Protein AF-D1ALM3-F1 (afdb_monomer)

pLDDT: mean 71.31, std 14.6, range [43.59, 89.19]

InterPro domains:
  IPR046146 Protein of unknown function DUF6148 [PF19645] (8-74)

Mean predicted aligned error: 12.17 Å

Solvent-accessible surface area (backbone atoms only — not comparable to full-atom values): 4617 Å² total; per-residue (Å²): 133,84,63,54,59,68,56,32,50,56,52,42,50,55,47,51,54,48,49,50,52,50,59,60,46,54,78,71,61,88,76,86,78,84,66,68,68,59,51,58,57,48,49,53,51,50,43,54,49,36,51,52,50,34,49,50,43,68,49,73,73,70,73,81,76,79,78,81,82,71,86,76,89,127

Foldseek 3Di:
DQDALVVLVVQLVVLVVVLVVLVVCVVVDPDDDDPNPVVNVVSVVSNVVSVVSSVCNVVVPPDPPPPPDDPDDD

Radius of gyration: 20.73 Å; Cα contacts (8 Å, |Δi|>4): 31; chains: 1; bounding box: 53×36×49 Å

Structure (mmCIF, N/CA/C/O backbone):
data_AF-D1ALM3-F1
#
_entry.id   AF-D1ALM3-F1
#
loop_
_atom_site.group_PDB
_atom_site.id
_atom_site.type_symbol
_atom_site.label_atom_id
_atom_site.label_alt_id
_atom_site.label_comp_id
_atom_site.label_asym_id
_atom_site.label_entity_id
_atom_site.label_seq_id
_atom_site.pdbx_PDB_ins_code
_atom_site.Cartn_x
_atom_site.Cartn_y
_atom_site.Cartn_z
_atom_site.occupancy
_atom_site.B_iso_or_equiv
_atom_site.auth_seq_id
_atom_site.auth_comp_id
_atom_site.auth_asym_id
_atom_site.auth_atom_id
_atom_site.pdbx_PDB_model_num
ATOM 1 N N . MET A 1 1 ? 15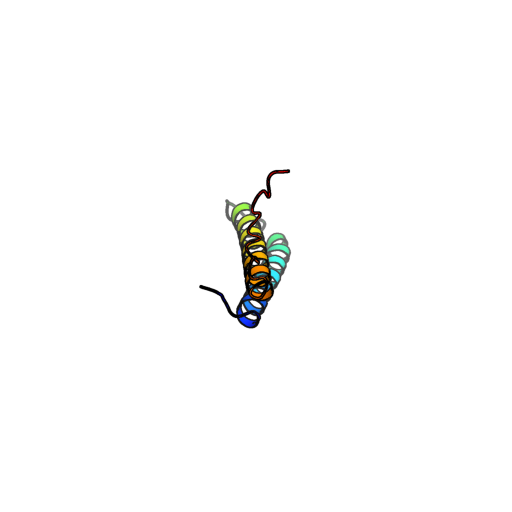.569 -7.590 -11.526 1.00 51.66 1 MET A N 1
ATOM 2 C CA . MET A 1 1 ? 14.441 -8.048 -12.364 1.00 51.66 1 MET A CA 1
ATOM 3 C C . MET A 1 1 ? 13.497 -6.875 -12.512 1.00 51.66 1 MET A C 1
ATOM 5 O O . MET A 1 1 ? 13.182 -6.280 -11.497 1.00 51.66 1 MET A O 1
ATOM 9 N N . VAL A 1 2 ? 13.119 -6.495 -13.732 1.00 60.38 2 VAL A N 1
ATOM 10 C CA . VAL A 1 2 ? 12.094 -5.460 -13.939 1.00 60.38 2 VAL A CA 1
ATOM 11 C C . VAL A 1 2 ? 10.743 -6.165 -13.911 1.00 60.38 2 VAL A C 1
ATOM 13 O O . VAL A 1 2 ? 10.501 -7.053 -14.726 1.00 60.38 2 VAL A O 1
ATOM 16 N N . HIS A 1 3 ? 9.896 -5.828 -12.944 1.00 70.50 3 HIS A N 1
ATOM 17 C CA . HIS A 1 3 ? 8.530 -6.338 -12.890 1.00 70.50 3 HIS A CA 1
ATOM 18 C C . HIS A 1 3 ? 7.653 -5.618 -13.926 1.00 70.50 3 HIS A C 1
ATOM 20 O O . HIS A 1 3 ? 7.861 -4.440 -14.219 1.00 70.50 3 HIS A O 1
ATOM 26 N N . SER A 1 4 ? 6.667 -6.322 -14.492 1.00 81.56 4 SER A N 1
ATOM 27 C CA . SER A 1 4 ? 5.687 -5.692 -15.386 1.00 81.56 4 SER A CA 1
ATOM 28 C C . SER A 1 4 ? 4.878 -4.639 -14.623 1.00 81.56 4 SER A C 1
ATOM 30 O O . SER A 1 4 ? 4.497 -4.862 -13.472 1.00 81.56 4 SER A O 1
ATOM 32 N N . ILE A 1 5 ? 4.572 -3.511 -15.269 1.00 83.50 5 ILE A N 1
ATOM 33 C CA . ILE A 1 5 ? 3.808 -2.403 -14.671 1.00 83.50 5 ILE A CA 1
ATOM 34 C C . ILE A 1 5 ? 2.460 -2.900 -14.125 1.00 83.50 5 ILE A C 1
ATOM 36 O O . ILE A 1 5 ? 2.039 -2.484 -13.047 1.00 83.50 5 ILE A O 1
ATOM 40 N N . GLU A 1 6 ? 1.799 -3.817 -14.835 1.00 84.94 6 GLU A N 1
ATOM 41 C CA . GLU A 1 6 ? 0.532 -4.414 -14.393 1.00 8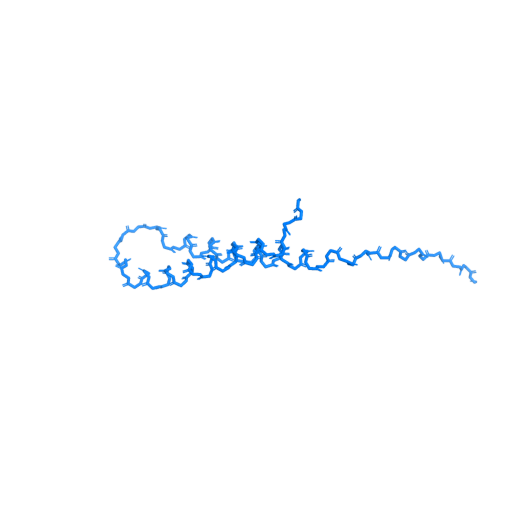4.94 6 GLU A CA 1
ATOM 42 C C . GLU A 1 6 ? 0.686 -5.242 -13.117 1.00 84.94 6 GLU A C 1
ATOM 44 O O . GLU A 1 6 ? -0.179 -5.211 -12.243 1.00 84.94 6 GLU A O 1
ATOM 49 N N . PHE A 1 7 ? 1.808 -5.949 -12.978 1.00 85.56 7 PHE A N 1
ATOM 50 C CA . PHE A 1 7 ? 2.097 -6.742 -11.790 1.00 85.56 7 PHE A CA 1
ATOM 51 C C . PHE A 1 7 ? 2.338 -5.846 -10.571 1.00 85.56 7 PHE A C 1
ATOM 53 O O . PHE A 1 7 ? 1.776 -6.105 -9.508 1.00 85.56 7 PHE A O 1
ATOM 60 N N . CYS A 1 8 ? 3.104 -4.761 -10.732 1.00 84.88 8 CYS A N 1
ATOM 61 C CA . CYS A 1 8 ? 3.322 -3.789 -9.658 1.00 84.88 8 CYS A CA 1
ATOM 62 C C . CYS A 1 8 ? 2.014 -3.117 -9.227 1.00 84.88 8 CYS A C 1
ATOM 64 O O . CYS A 1 8 ? 1.766 -2.998 -8.032 1.00 84.88 8 CYS A O 1
ATOM 66 N N . LYS A 1 9 ? 1.146 -2.740 -10.179 1.00 86.06 9 LYS A N 1
ATOM 67 C CA . LYS A 1 9 ? -0.177 -2.168 -9.876 1.00 86.06 9 LYS A CA 1
ATOM 68 C C . LYS A 1 9 ? -1.054 -3.135 -9.084 1.00 86.06 9 LYS A C 1
ATOM 70 O O . LY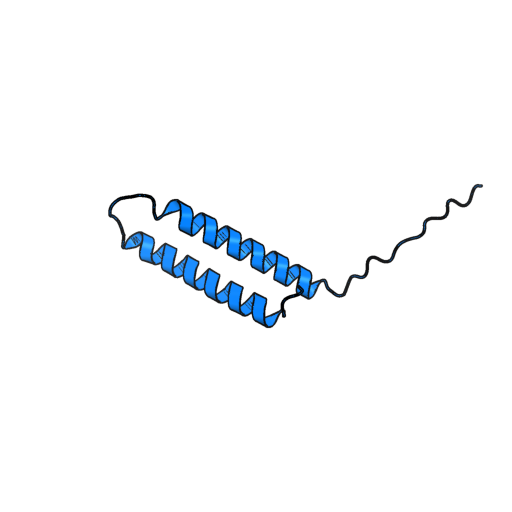S A 1 9 ? -1.580 -2.749 -8.051 1.00 86.06 9 LYS A O 1
ATOM 75 N N . ARG A 1 10 ? -1.163 -4.392 -9.530 1.00 89.19 10 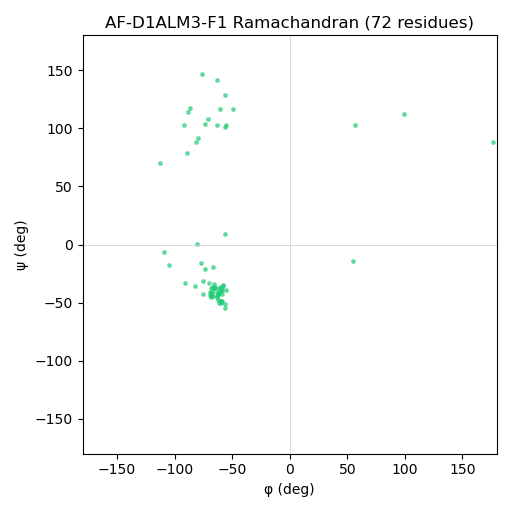ARG A N 1
ATOM 76 C CA . ARG A 1 10 ? -1.943 -5.429 -8.830 1.00 89.19 10 ARG A CA 1
ATOM 77 C C . ARG A 1 10 ? -1.437 -5.689 -7.415 1.00 89.19 10 ARG A C 1
ATOM 79 O O . ARG A 1 10 ? -2.229 -5.909 -6.509 1.00 89.19 10 ARG A O 1
ATOM 86 N N . ARG A 1 11 ? -0.116 -5.687 -7.219 1.00 86.69 11 ARG A N 1
ATOM 87 C CA . ARG A 1 11 ? 0.470 -5.828 -5.882 1.00 86.69 11 ARG A CA 1
ATOM 88 C C . ARG A 1 11 ? 0.159 -4.622 -5.009 1.00 86.69 11 ARG A C 1
ATOM 90 O O . ARG A 1 11 ? -0.199 -4.817 -3.858 1.00 86.69 11 ARG A O 1
ATOM 97 N N . LEU A 1 12 ? 0.289 -3.413 -5.544 1.00 88.12 12 LEU A N 1
ATOM 98 C CA . LEU A 1 12 ? 0.023 -2.181 -4.810 1.00 88.12 12 LEU A CA 1
ATOM 99 C C . LEU A 1 12 ? -1.442 -2.079 -4.359 1.00 88.12 12 LEU A C 1
ATOM 101 O O . LEU A 1 12 ? -1.683 -1.768 -3.201 1.00 88.12 12 LEU A O 1
ATOM 105 N N . ASP A 1 13 ? -2.382 -2.430 -5.235 1.00 88.88 13 ASP A N 1
ATOM 106 C CA . ASP A 1 13 ? -3.821 -2.503 -4.942 1.00 88.88 13 ASP A CA 1
ATOM 107 C C . ASP A 1 13 ? -4.117 -3.445 -3.760 1.00 88.88 13 ASP A C 1
ATOM 109 O O . ASP A 1 13 ? -4.653 -3.024 -2.739 1.00 88.88 13 ASP A O 1
ATOM 113 N N . MET A 1 14 ? -3.586 -4.671 -3.817 1.00 86.56 14 MET A N 1
ATOM 114 C CA . MET A 1 14 ? -3.695 -5.655 -2.733 1.00 86.56 14 MET A CA 1
ATOM 115 C C . MET A 1 14 ? -3.112 -5.156 -1.397 1.00 86.56 14 MET A C 1
ATOM 117 O O . MET A 1 14 ? -3.626 -5.491 -0.330 1.00 86.56 14 MET A O 1
ATOM 121 N N . TRP A 1 15 ? -2.0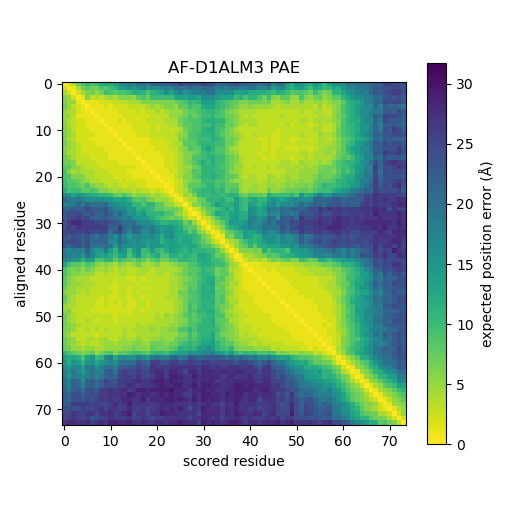22 -4.378 -1.422 1.00 85.56 15 TRP A N 1
ATOM 122 C CA . TRP A 1 15 ? -1.434 -3.804 -0.204 1.00 85.56 15 TRP A CA 1
ATOM 123 C C . TRP A 1 15 ? -2.242 -2.624 0.351 1.00 85.56 15 TRP A C 1
ATOM 125 O O . TRP A 1 15 ? -2.266 -2.455 1.569 1.00 85.56 15 TRP A O 1
ATOM 135 N N . LEU A 1 16 ? -2.909 -1.842 -0.503 1.00 85.56 16 LEU A N 1
ATOM 136 C CA . LEU A 1 16 ? -3.827 -0.778 -0.083 1.00 85.56 16 LEU A CA 1
ATOM 137 C C . LEU A 1 16 ? -5.087 -1.360 0.565 1.00 85.56 16 LEU A C 1
ATOM 139 O O . LEU A 1 16 ? -5.454 -0.936 1.658 1.00 85.56 16 LEU A O 1
ATOM 143 N N . GLU A 1 17 ? -5.683 -2.393 -0.035 1.00 85.06 17 GLU A N 1
ATOM 144 C CA . GLU A 1 17 ? -6.807 -3.126 0.566 1.00 85.06 17 GLU A CA 1
ATOM 145 C C . GLU A 1 17 ? -6.421 -3.735 1.923 1.00 85.06 17 GLU A C 1
ATOM 147 O O . GLU A 1 17 ? -7.194 -3.704 2.881 1.00 85.06 17 GLU A O 1
ATOM 152 N N . ALA A 1 18 ? -5.196 -4.260 2.038 1.00 83.31 18 ALA A N 1
ATOM 153 C CA . ALA A 1 18 ? -4.684 -4.773 3.302 1.00 83.31 18 ALA A CA 1
ATOM 154 C C . ALA A 1 18 ? -4.483 -3.665 4.352 1.00 83.31 18 ALA A C 1
ATOM 156 O O . ALA A 1 18 ? -4.741 -3.915 5.530 1.00 83.31 18 ALA A O 1
ATOM 157 N N . GLU A 1 19 ? -4.039 -2.462 3.962 1.00 83.25 19 GLU A N 1
ATOM 158 C CA . GLU A 1 19 ? -3.950 -1.302 4.865 1.00 83.25 19 GLU A CA 1
ATOM 159 C C . GLU A 1 19 ? -5.339 -0.893 5.367 1.00 83.25 19 GLU A C 1
ATOM 161 O O . GLU A 1 19 ? -5.511 -0.698 6.571 1.00 83.25 19 GLU A O 1
ATOM 166 N N . GLU A 1 20 ? -6.331 -0.833 4.475 1.00 82.62 20 GLU A N 1
ATOM 167 C CA . GLU A 1 20 ? -7.720 -0.520 4.817 1.00 82.62 20 GLU A CA 1
ATOM 168 C C . GLU A 1 20 ? -8.293 -1.566 5.778 1.00 82.62 20 GLU A C 1
ATOM 170 O O . GLU A 1 20 ? -8.749 -1.225 6.869 1.00 82.62 20 GLU A O 1
ATOM 175 N N . ALA A 1 21 ? -8.156 -2.853 5.453 1.00 81.69 21 ALA A N 1
ATOM 176 C CA . ALA A 1 21 ? -8.595 -3.940 6.318 1.00 81.69 21 ALA A CA 1
ATOM 177 C C . ALA A 1 21 ? -7.873 -3.934 7.676 1.00 81.69 21 ALA A C 1
ATOM 179 O O . ALA A 1 21 ? -8.490 -4.229 8.699 1.00 81.69 21 ALA A O 1
ATOM 180 N N . LEU A 1 22 ? -6.583 -3.583 7.735 1.00 75.69 22 LEU A N 1
ATOM 181 C CA . LEU A 1 22 ? -5.833 -3.407 8.987 1.00 75.69 22 LEU A CA 1
ATOM 182 C C . LEU A 1 22 ? -6.309 -2.194 9.792 1.00 75.69 22 LEU A C 1
ATOM 184 O O . LEU A 1 22 ? -6.358 -2.264 11.020 1.00 75.69 22 LEU A O 1
ATOM 188 N N . ALA A 1 23 ? -6.663 -1.093 9.135 1.00 72.56 23 ALA A N 1
ATOM 189 C CA . ALA A 1 23 ? -7.223 0.089 9.779 1.00 72.56 23 ALA A CA 1
ATOM 190 C C . ALA A 1 23 ? -8.628 -0.194 10.339 1.00 72.56 23 ALA A C 1
ATOM 192 O O . ALA A 1 23 ? -8.913 0.140 11.489 1.00 72.56 23 ALA A O 1
ATOM 193 N N . THR A 1 24 ? -9.476 -0.892 9.582 1.00 73.44 24 THR A N 1
ATOM 194 C CA . THR A 1 24 ? -10.815 -1.308 10.019 1.00 73.44 24 THR A CA 1
ATOM 195 C C 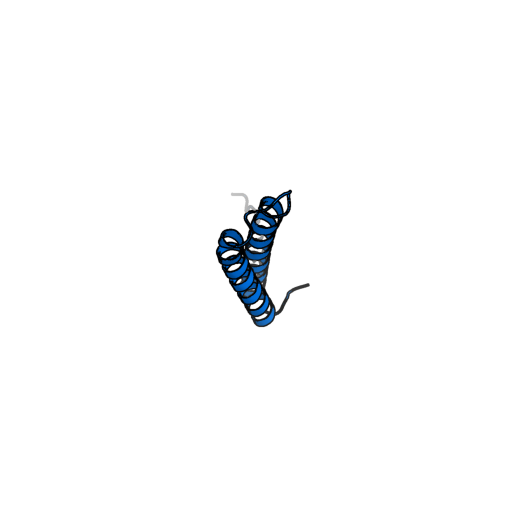. THR A 1 24 ? -10.745 -2.380 11.110 1.00 73.44 24 THR A C 1
ATOM 197 O O . THR A 1 24 ? -11.441 -2.290 12.120 1.00 73.44 24 THR A O 1
ATOM 200 N N . SER A 1 25 ? -9.864 -3.376 10.967 1.00 61.94 25 SER A N 1
ATOM 201 C CA . SER A 1 25 ? -9.674 -4.446 11.962 1.00 61.94 25 SER A CA 1
ATOM 202 C C . SER A 1 25 ? -8.943 -3.991 13.227 1.00 61.94 25 SER A C 1
ATOM 204 O O . SER A 1 25 ? -9.125 -4.613 14.276 1.00 61.94 25 SER A O 1
ATOM 206 N N . GLN A 1 26 ? -8.191 -2.883 13.186 1.00 56.59 26 GLN A N 1
ATOM 207 C CA . GLN A 1 26 ? -7.669 -2.218 14.387 1.00 56.59 26 GLN A CA 1
ATOM 208 C C . GLN A 1 26 ? -8.792 -1.801 15.339 1.00 56.59 26 GLN A C 1
ATOM 210 O O . GLN A 1 26 ? -8.627 -1.919 16.550 1.00 56.59 26 GLN A O 1
ATOM 215 N N . SER A 1 27 ? -9.952 -1.397 14.809 1.00 54.50 27 SER A N 1
ATOM 216 C CA . SER A 1 27 ? -11.129 -1.107 15.634 1.00 54.50 27 SER A CA 1
ATOM 217 C C . SER A 1 27 ? -11.695 -2.356 16.322 1.00 54.50 27 SER A C 1
ATOM 219 O O . SER A 1 27 ? -12.443 -2.226 17.288 1.00 54.50 27 SER A O 1
ATOM 221 N N . TYR A 1 28 ? -11.365 -3.556 15.832 1.00 43.59 28 TYR A N 1
ATOM 222 C CA . TYR A 1 28 ? -11.969 -4.818 16.263 1.00 43.59 28 TYR A CA 1
ATOM 223 C C . TYR A 1 28 ? -11.069 -5.664 17.182 1.00 43.59 28 TYR A C 1
ATOM 225 O O . 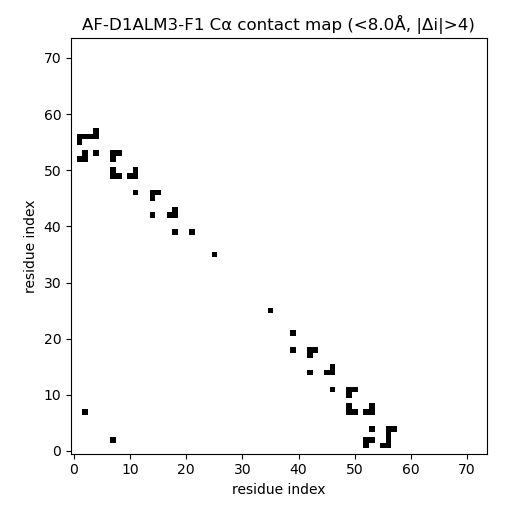TYR A 1 28 ? -11.564 -6.536 17.891 1.00 43.59 28 TYR A O 1
ATOM 233 N N . LYS A 1 29 ? -9.750 -5.417 17.230 1.00 48.12 29 LYS A N 1
ATOM 234 C CA . LYS A 1 29 ? -8.815 -6.145 18.112 1.00 48.12 29 LYS A CA 1
ATOM 235 C C . LYS A 1 29 ? -8.222 -5.256 19.206 1.00 48.12 29 LYS A C 1
ATOM 237 O O . LYS A 1 29 ? -7.024 -4.988 19.239 1.00 48.12 29 LYS A O 1
ATOM 242 N N . MET A 1 30 ? -9.060 -4.870 20.161 1.00 53.44 30 MET A N 1
ATOM 243 C CA . MET A 1 30 ? -8.607 -4.436 21.484 1.00 53.44 30 MET A CA 1
ATOM 244 C C . MET A 1 30 ? -8.339 -5.692 22.335 1.00 53.44 30 MET A C 1
ATOM 246 O O . MET A 1 30 ? -9.242 -6.196 22.996 1.00 53.44 30 MET A O 1
ATOM 250 N N . GLY A 1 31 ? -7.124 -6.255 22.281 1.00 50.62 31 GLY A N 1
ATOM 251 C CA . GLY A 1 31 ? -6.798 -7.443 23.086 1.00 50.62 31 GLY A CA 1
ATOM 252 C C . GLY A 1 31 ? -5.406 -8.044 22.884 1.00 50.62 31 GLY A C 1
ATOM 253 O O . GLY A 1 31 ? -5.240 -8.971 22.102 1.00 50.62 31 GLY A O 1
ATOM 254 N N . THR A 1 32 ? -4.449 -7.524 23.660 1.00 56.88 32 THR A N 1
ATOM 255 C CA . THR A 1 32 ? -3.169 -8.117 24.111 1.00 56.88 32 THR A CA 1
ATOM 256 C C . THR A 1 32 ? -2.142 -8.639 23.087 1.00 56.88 32 THR A C 1
ATOM 258 O O . THR A 1 32 ? -2.170 -9.792 22.676 1.00 56.88 32 THR A O 1
ATOM 261 N N . GLN A 1 33 ? -1.115 -7.793 22.916 1.00 55.88 33 GLN A N 1
ATOM 262 C CA . GLN A 1 33 ? 0.313 -8.074 22.671 1.00 55.88 33 GLN A CA 1
ATOM 263 C C . GLN A 1 33 ? 0.835 -7.987 21.218 1.00 55.88 33 GLN A C 1
ATOM 265 O O . GLN A 1 33 ? 0.493 -8.767 20.337 1.00 55.88 33 GLN A O 1
ATOM 270 N N . GLU A 1 34 ? 1.692 -6.973 21.021 1.00 52.81 34 GLU A N 1
ATOM 271 C CA . GLU A 1 34 ? 2.745 -6.745 20.004 1.00 52.81 34 GLU A CA 1
ATOM 272 C C . GLU A 1 34 ? 2.418 -6.798 18.494 1.00 52.81 34 GLU A C 1
ATOM 274 O O . GLU A 1 34 ? 3.185 -6.262 17.690 1.00 52.81 34 GLU A O 1
ATOM 279 N N . LEU A 1 35 ? 1.264 -7.324 18.074 1.00 52.81 35 LEU A N 1
ATOM 280 C CA . LEU A 1 35 ? 0.967 -7.573 16.657 1.00 52.81 35 LEU A CA 1
ATOM 281 C C . LEU A 1 35 ? 0.586 -6.326 15.826 1.00 52.81 35 LEU A C 1
ATOM 283 O O . LEU A 1 35 ? 0.601 -6.382 14.597 1.00 52.81 35 LEU A O 1
ATOM 287 N N . THR A 1 36 ? 0.228 -5.194 16.436 1.00 56.75 36 THR A N 1
ATOM 288 C CA . THR A 1 36 ? -0.421 -4.073 15.719 1.00 56.75 36 THR A CA 1
ATOM 289 C C . THR A 1 36 ? 0.535 -3.029 15.141 1.00 56.75 36 THR A C 1
ATOM 291 O O . THR A 1 36 ? 0.275 -2.499 14.062 1.00 56.75 36 THR A O 1
ATOM 294 N N . ARG A 1 37 ? 1.675 -2.742 15.784 1.00 53.66 37 ARG A N 1
ATOM 295 C CA . ARG A 1 37 ? 2.585 -1.676 15.309 1.00 53.66 37 ARG A CA 1
ATOM 296 C C . ARG A 1 37 ? 3.511 -2.132 14.180 1.00 53.66 37 ARG A C 1
ATOM 298 O O . ARG A 1 37 ? 3.807 -1.354 13.272 1.00 53.66 37 ARG A O 1
ATOM 305 N N . VAL A 1 38 ? 3.955 -3.390 14.219 1.00 58.50 38 VAL A N 1
ATOM 306 C CA . VAL A 1 38 ? 4.874 -3.944 13.213 1.00 58.50 38 VAL A CA 1
ATOM 307 C C . VAL A 1 38 ? 4.173 -4.082 11.859 1.00 58.50 38 VAL A C 1
ATOM 309 O O . VAL A 1 38 ? 4.723 -3.622 10.861 1.00 58.50 38 VAL A O 1
ATOM 312 N N . ASN A 1 39 ? 2.937 -4.591 11.824 1.00 72.06 39 ASN A N 1
ATOM 313 C CA . ASN A 1 39 ? 2.192 -4.818 10.579 1.00 72.06 39 ASN A CA 1
ATOM 314 C C . ASN A 1 39 ? 1.961 -3.534 9.768 1.00 72.06 39 ASN A C 1
ATOM 316 O O . ASN A 1 39 ? 2.320 -3.488 8.596 1.00 72.06 39 ASN A O 1
ATOM 320 N N . LEU A 1 40 ? 1.460 -2.457 10.383 1.00 76.44 40 LEU A N 1
ATOM 321 C CA . LEU A 1 40 ? 1.172 -1.215 9.650 1.00 76.44 40 LEU A CA 1
ATOM 322 C C . LEU A 1 40 ? 2.448 -0.551 9.109 1.00 76.44 40 LEU A C 1
ATOM 324 O O . LEU A 1 40 ? 2.484 -0.041 7.989 1.00 76.44 40 LEU A O 1
ATOM 328 N N . SER A 1 41 ? 3.535 -0.617 9.886 1.00 81.56 41 SER A N 1
ATOM 329 C CA . SER A 1 41 ? 4.847 -0.139 9.443 1.00 81.56 41 SER A CA 1
ATOM 330 C C . SER A 1 41 ? 5.408 -0.959 8.274 1.00 81.56 41 SER A C 1
ATOM 332 O O . SER A 1 41 ? 6.078 -0.405 7.406 1.00 81.56 41 SER A O 1
ATOM 334 N N . GLN A 1 42 ? 5.134 -2.266 8.230 1.00 81.50 42 GLN A N 1
ATOM 335 C CA . GLN A 1 42 ? 5.560 -3.150 7.148 1.00 81.50 42 GLN A CA 1
ATOM 336 C C . GLN A 1 42 ? 4.718 -2.956 5.886 1.00 81.50 42 GLN A C 1
ATOM 338 O O . GLN A 1 42 ? 5.294 -2.864 4.806 1.00 81.50 42 GLN A O 1
ATOM 343 N N . VAL A 1 43 ? 3.394 -2.815 6.012 1.00 84.19 43 VAL A N 1
ATOM 344 C CA . VAL A 1 43 ? 2.492 -2.531 4.883 1.00 84.19 43 VAL A CA 1
ATOM 345 C C . VAL A 1 43 ? 2.889 -1.227 4.198 1.00 84.19 43 VAL A C 1
ATOM 347 O O . VAL A 1 43 ? 3.136 -1.229 2.996 1.00 84.19 43 VAL A O 1
ATOM 350 N N . ARG A 1 44 ? 3.102 -0.145 4.960 1.00 84.38 44 ARG A N 1
ATOM 351 C CA . ARG A 1 44 ? 3.592 1.124 4.394 1.00 84.38 44 ARG A CA 1
ATOM 352 C C . ARG A 1 44 ? 4.938 0.982 3.687 1.00 84.38 44 ARG A C 1
ATOM 354 O O . ARG A 1 44 ? 5.104 1.506 2.592 1.00 84.38 44 A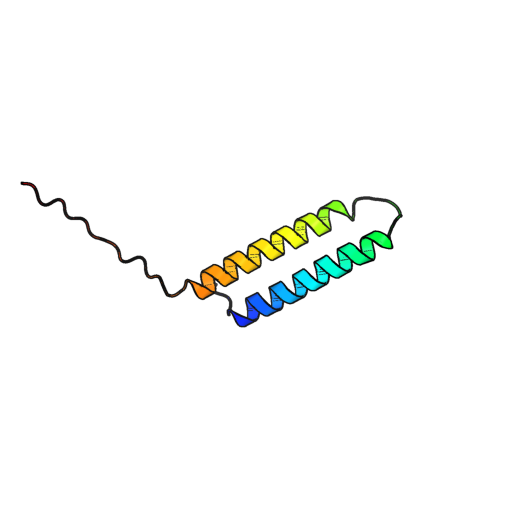RG A O 1
ATOM 361 N N . LYS A 1 45 ? 5.889 0.237 4.267 1.00 88.88 45 LYS A N 1
ATOM 362 C CA . LYS A 1 45 ? 7.179 -0.048 3.609 1.00 88.88 45 LYS A CA 1
ATOM 363 C C . LYS A 1 45 ? 6.993 -0.799 2.289 1.00 88.88 45 LYS A C 1
ATOM 365 O O . LYS A 1 45 ? 7.683 -0.486 1.323 1.00 88.88 45 LYS A O 1
ATOM 370 N N . MET A 1 46 ? 6.078 -1.767 2.241 1.00 85.88 46 MET A N 1
ATOM 371 C CA . MET A 1 46 ? 5.778 -2.522 1.023 1.00 85.88 46 MET A CA 1
ATOM 372 C C . MET A 1 46 ? 5.106 -1.644 -0.035 1.00 85.88 46 MET A C 1
ATOM 374 O O . MET A 1 46 ? 5.514 -1.710 -1.191 1.00 85.88 46 MET A O 1
ATOM 378 N N . ILE A 1 47 ? 4.160 -0.777 0.343 1.00 87.94 47 ILE A N 1
ATOM 379 C CA . ILE A 1 47 ? 3.538 0.199 -0.568 1.00 87.94 47 ILE A CA 1
ATOM 380 C C . ILE A 1 47 ? 4.619 1.078 -1.208 1.00 87.94 47 ILE A C 1
ATOM 382 O O . ILE A 1 47 ? 4.758 1.079 -2.430 1.00 87.94 47 ILE A O 1
ATOM 386 N N . THR A 1 48 ? 5.469 1.719 -0.398 1.00 89.12 48 THR A N 1
ATOM 387 C CA . THR A 1 48 ? 6.564 2.562 -0.904 1.00 89.12 48 THR A CA 1
ATOM 388 C C . THR A 1 48 ? 7.536 1.779 -1.792 1.00 89.12 48 THR A C 1
ATOM 390 O O . THR A 1 48 ? 8.030 2.301 -2.791 1.00 89.12 48 THR A O 1
ATOM 393 N N . TYR A 1 49 ? 7.830 0.518 -1.465 1.00 88.75 49 TYR A N 1
ATOM 394 C CA . TYR A 1 49 ? 8.680 -0.332 -2.298 1.00 88.75 49 TYR A CA 1
ATOM 395 C C . TYR A 1 49 ? 8.064 -0.580 -3.685 1.00 88.75 49 TYR A C 1
ATOM 397 O O . TYR A 1 49 ? 8.745 -0.406 -4.697 1.00 88.75 49 TYR A O 1
ATOM 405 N N . TRP A 1 50 ? 6.778 -0.936 -3.744 1.00 87.44 50 TRP A N 1
ATOM 406 C CA . TRP A 1 50 ? 6.082 -1.199 -5.005 1.00 87.44 50 TRP A CA 1
ATOM 407 C C . TRP A 1 50 ? 5.854 0.066 -5.834 1.00 87.44 50 TRP A C 1
ATOM 409 O O . TRP A 1 50 ? 5.943 -0.014 -7.058 1.00 87.44 50 TRP A O 1
ATOM 419 N N . GLU A 1 51 ? 5.642 1.227 -5.207 1.00 87.31 51 GLU A N 1
ATOM 420 C CA . GLU A 1 51 ? 5.629 2.520 -5.905 1.00 87.31 51 GLU A CA 1
ATOM 421 C C . GLU A 1 51 ? 6.967 2.795 -6.591 1.00 87.31 51 GLU A C 1
ATOM 423 O O . GLU A 1 51 ? 6.996 3.068 -7.790 1.00 87.31 51 GLU A O 1
ATOM 428 N N . ASN A 1 52 ? 8.080 2.624 -5.873 1.00 86.81 52 ASN A N 1
ATOM 429 C CA . ASN A 1 52 ? 9.418 2.809 -6.434 1.00 86.81 52 ASN A CA 1
ATOM 430 C C . ASN A 1 52 ? 9.715 1.823 -7.576 1.00 86.81 52 ASN A C 1
ATOM 432 O O . ASN A 1 52 ? 10.302 2.201 -8.589 1.00 86.81 52 ASN A O 1
ATOM 436 N N . GLU A 1 53 ? 9.324 0.553 -7.444 1.00 85.12 53 GLU A N 1
ATOM 437 C CA . GLU A 1 53 ? 9.481 -0.435 -8.521 1.00 85.12 53 GLU A CA 1
ATOM 438 C C . GLU A 1 53 ? 8.596 -0.114 -9.733 1.00 85.12 53 GLU A C 1
ATOM 440 O O . GLU A 1 53 ? 9.030 -0.275 -10.874 1.00 85.12 53 GLU A O 1
ATOM 445 N N . LEU A 1 54 ? 7.383 0.396 -9.514 1.00 85.12 54 LEU A N 1
ATOM 446 C CA . LEU A 1 54 ? 6.489 0.851 -10.575 1.00 85.12 54 LEU A CA 1
ATOM 447 C C . LEU A 1 54 ? 7.051 2.088 -11.284 1.00 85.12 54 LEU A C 1
ATOM 449 O O . LEU A 1 54 ? 7.002 2.159 -12.514 1.00 85.12 54 LEU A O 1
ATOM 453 N N . GLU A 1 55 ? 7.622 3.037 -10.544 1.00 84.31 55 GLU A N 1
ATOM 454 C CA . GLU A 1 55 ? 8.319 4.190 -11.111 1.00 84.31 55 GLU A CA 1
ATOM 455 C C . GLU A 1 55 ? 9.541 3.770 -11.921 1.00 84.31 55 GLU A C 1
ATOM 457 O O . GLU A 1 55 ? 9.695 4.238 -13.044 1.00 84.31 55 GLU A O 1
ATOM 462 N N . LYS A 1 56 ? 10.372 2.844 -11.431 1.00 81.75 56 LYS A N 1
ATOM 463 C CA . LYS A 1 56 ? 11.503 2.296 -12.201 1.00 81.75 56 LYS A CA 1
ATOM 464 C C . LYS A 1 56 ? 11.044 1.562 -13.458 1.00 81.75 56 LYS A C 1
ATOM 466 O O . LYS A 1 56 ? 11.643 1.746 -14.516 1.00 81.75 56 LYS A O 1
ATOM 471 N N . ALA A 1 57 ? 9.976 0.768 -13.365 1.00 79.81 57 ALA A N 1
ATOM 472 C CA . ALA A 1 57 ? 9.390 0.074 -14.508 1.00 79.81 57 ALA A CA 1
ATOM 473 C C . ALA A 1 57 ? 8.838 1.065 -15.550 1.00 79.81 57 ALA A C 1
ATOM 475 O O . ALA A 1 57 ? 9.032 0.860 -16.747 1.00 79.81 57 ALA A O 1
ATOM 476 N N . LYS A 1 58 ? 8.227 2.178 -15.115 1.00 76.19 58 LYS A N 1
ATOM 477 C CA . LYS A 1 58 ? 7.808 3.289 -15.991 1.00 76.19 58 LYS A CA 1
ATOM 478 C C . LYS A 1 58 ? 8.996 4.066 -16.573 1.00 76.19 58 LYS A C 1
ATOM 480 O O . LYS A 1 58 ? 8.972 4.430 -17.744 1.00 76.19 58 LYS A O 1
ATOM 485 N N . ASN A 1 59 ? 10.035 4.319 -15.776 1.00 71.19 59 ASN A N 1
ATOM 486 C CA . ASN A 1 59 ? 11.224 5.082 -16.174 1.00 71.19 59 ASN A CA 1
ATOM 487 C C . ASN A 1 59 ? 12.248 4.266 -16.975 1.00 71.19 59 ASN A C 1
ATOM 489 O O . ASN A 1 59 ? 13.250 4.839 -17.408 1.00 71.19 59 ASN A O 1
ATOM 493 N N . GLY A 1 60 ? 11.988 2.983 -17.252 1.00 58.09 60 GLY A N 1
ATOM 494 C CA . GLY A 1 60 ? 12.804 2.094 -18.091 1.00 58.09 60 GLY A CA 1
ATOM 495 C C . GLY A 1 60 ? 13.072 2.567 -19.533 1.00 58.09 60 GLY A C 1
ATOM 496 O O . GLY A 1 60 ? 13.630 1.814 -20.324 1.00 58.09 60 GLY A O 1
ATOM 497 N N . GLY A 1 61 ? 12.716 3.807 -19.886 1.00 52.38 61 GLY A N 1
ATOM 498 C CA . GLY A 1 61 ? 13.080 4.483 -21.132 1.00 52.38 61 GLY A CA 1
ATOM 499 C C . GLY A 1 61 ? 14.086 5.637 -21.000 1.00 52.38 61 GLY A C 1
ATOM 500 O O . GLY A 1 61 ? 14.534 6.149 -22.025 1.00 52.38 61 GLY A O 1
ATOM 501 N N . LYS A 1 62 ? 14.497 6.073 -19.800 1.00 51.72 62 LYS A N 1
ATOM 502 C CA . LYS A 1 62 ? 15.563 7.086 -19.678 1.00 51.72 62 LYS A CA 1
ATOM 503 C C . LYS A 1 62 ? 16.925 6.403 -19.618 1.00 51.72 62 LYS A C 1
ATOM 505 O O . LYS A 1 62 ? 17.542 6.274 -18.566 1.00 51.72 62 LYS A O 1
ATOM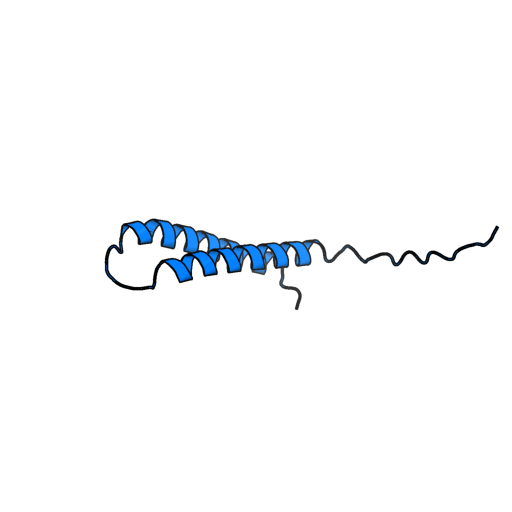 510 N N . ARG A 1 63 ? 17.417 5.996 -20.795 1.00 53.41 63 ARG A N 1
ATOM 511 C CA . ARG A 1 63 ? 18.859 5.825 -21.020 1.00 53.41 63 ARG A CA 1
ATOM 512 C C . ARG A 1 63 ? 19.544 7.101 -20.530 1.00 53.41 63 ARG A C 1
ATOM 514 O O . ARG A 1 63 ? 19.304 8.167 -21.095 1.00 53.41 63 ARG A O 1
ATOM 521 N N . TYR A 1 64 ? 20.388 7.003 -19.508 1.00 51.72 64 TYR A N 1
ATOM 522 C CA . TYR A 1 64 ? 21.350 8.056 -19.211 1.00 51.72 64 TYR A CA 1
ATOM 523 C C . TYR A 1 64 ? 22.174 8.273 -20.488 1.00 51.72 64 TYR A C 1
ATOM 525 O O . TYR A 1 64 ? 23.009 7.442 -20.840 1.00 51.72 64 TYR A O 1
ATOM 533 N N . LYS A 1 65 ? 21.895 9.345 -21.245 1.00 55.97 65 LYS A N 1
ATOM 534 C CA . LYS A 1 65 ? 22.801 9.809 -22.298 1.00 55.97 65 LYS A CA 1
ATOM 535 C C . LYS A 1 65 ? 24.073 10.203 -21.564 1.00 55.97 65 LYS A C 1
ATOM 537 O O . LYS A 1 65 ? 24.100 11.236 -20.903 1.00 55.97 65 LYS A O 1
ATOM 542 N N . SER A 1 66 ? 25.095 9.359 -21.628 1.00 59.59 66 SER A N 1
ATOM 543 C CA . SER A 1 66 ? 26.436 9.709 -21.185 1.00 59.59 66 SER A CA 1
ATOM 544 C C . SER A 1 66 ? 26.860 10.968 -21.944 1.00 59.59 66 SER A C 1
ATOM 546 O O . SER A 1 66 ? 27.198 10.894 -23.127 1.00 59.59 66 SER A O 1
ATOM 548 N N . LEU A 1 67 ? 26.788 12.137 -21.304 1.00 58.50 67 LEU A N 1
ATOM 549 C CA . LEU A 1 67 ? 27.435 13.332 -21.825 1.00 58.50 67 LEU A CA 1
ATOM 550 C C . LEU A 1 67 ? 28.937 13.119 -21.652 1.00 58.50 67 LEU A C 1
ATOM 552 O O . LEU A 1 67 ? 29.454 13.134 -20.538 1.00 58.50 67 LEU A O 1
ATOM 556 N N . ARG A 1 68 ? 29.642 12.898 -22.761 1.00 56.78 68 ARG A N 1
ATOM 557 C CA . ARG A 1 68 ? 31.100 12.963 -22.781 1.00 56.78 68 ARG A CA 1
ATOM 558 C C . ARG A 1 68 ? 31.483 14.436 -22.864 1.00 56.78 68 ARG A C 1
ATOM 560 O O . ARG A 1 68 ? 31.556 14.993 -23.954 1.00 56.78 68 ARG A O 1
ATOM 567 N N . ALA A 1 69 ? 31.676 15.074 -21.716 1.00 54.34 69 ALA A N 1
ATOM 568 C CA . ALA A 1 69 ? 32.310 16.382 -21.668 1.00 54.34 69 ALA A CA 1
ATOM 569 C C . ALA A 1 69 ? 33.807 16.182 -21.942 1.00 54.34 69 ALA A C 1
ATOM 571 O O . ALA A 1 69 ? 34.537 15.670 -21.097 1.00 54.34 69 ALA A O 1
ATOM 572 N N . VAL A 1 70 ? 34.248 16.513 -23.156 1.00 62.47 70 VAL A N 1
ATOM 573 C CA . VAL A 1 70 ? 35.674 16.702 -23.441 1.00 62.47 70 VAL A CA 1
ATOM 574 C C . VAL A 1 70 ? 35.959 18.168 -23.130 1.00 62.47 70 VAL A C 1
ATOM 576 O O . VAL A 1 70 ? 35.390 19.016 -23.822 1.00 62.47 70 VAL A O 1
ATOM 579 N N . PRO A 1 71 ? 36.771 18.500 -22.111 1.00 59.06 71 PRO A N 1
ATOM 580 C CA . PRO A 1 71 ? 37.241 19.868 -21.963 1.00 59.06 71 PRO A CA 1
ATOM 581 C C . PRO A 1 71 ? 38.040 20.206 -23.222 1.00 59.06 71 PRO A C 1
ATOM 583 O O . PRO A 1 71 ? 39.004 19.525 -23.570 1.00 59.06 71 PRO A O 1
ATOM 586 N N . ARG A 1 72 ? 37.553 21.185 -23.982 1.00 56.91 72 ARG A N 1
ATOM 587 C CA . ARG A 1 72 ? 38.295 21.769 -25.092 1.00 56.91 72 ARG A CA 1
ATOM 588 C C . ARG A 1 72 ? 39.037 22.952 -24.486 1.00 56.91 72 ARG A C 1
ATOM 590 O O . ARG A 1 72 ? 38.400 23.951 -24.171 1.00 56.91 72 ARG A O 1
ATOM 597 N N . ASP A 1 73 ? 40.330 22.769 -24.246 1.00 51.94 73 ASP A N 1
ATOM 598 C CA . ASP A 1 73 ? 41.219 23.840 -23.801 1.00 51.94 73 ASP A CA 1
ATOM 599 C C . ASP A 1 73 ? 41.176 25.005 -24.806 1.00 51.94 73 ASP A C 1
ATOM 601 O O . ASP A 1 73 ? 41.304 24.794 -26.019 1.00 51.94 73 ASP A O 1
ATOM 605 N N . LEU A 1 74 ? 40.943 26.206 -24.273 1.00 54.84 74 LEU A N 1
ATOM 606 C CA . LEU A 1 74 ? 41.134 27.519 -24.892 1.00 54.84 74 LEU A CA 1
ATOM 607 C C . LEU A 1 74 ? 42.261 28.220 -24.134 1.00 54.84 74 LEU A C 1
ATOM 609 O O . LEU A 1 74 ? 42.237 28.140 -22.884 1.00 54.84 74 LEU A O 1
#

Nearest PDB structures (foldseek):
  4nkg-assembly2_D  TM=4.735E-01  e=1.237E+00  Homo sapiens
  7p48-assembly1_6  TM=6.393E-01  e=4.892E+00  Mammaliicoccus lentus
  3ncf-assembly1_A  TM=3.623E-01  e=6.687E+00  Homo sapiens

Secondary structure (DSSP, 8-state):
-PPPHHHHHHHHHHHHHHHHHHHHHHTT--SSSSHHHHHHHHHHHHHHHHHHHHHHHHHTT-------------

Organism: Sebaldella termitidis (strain ATCC 33386 / NCTC 11300) (NCBI:txid526218)

Sequence (74 aa):
MVHSIEFCKRRLDMWLEAEEALATSQSYKMGTQELTRVNLSQVRKMITYWENELEKAKNGGKRYKSLRAVPRDL